Protein AF-A0A094KWQ6-F1 (afdb_monomer)

Mean predicted aligned error: 6.62 Å

pLDDT: mean 80.08, std 7.8, range [51.16, 89.75]

Solvent-accessible surface area (backbone atoms only — not comparable to full-atom values): 3582 Å² total; per-residue (Å²): 111,69,68,60,53,51,54,51,52,52,53,51,54,52,54,52,52,50,50,53,50,45,51,48,47,71,71,36,83,66,38,52,75,74,54,37,56,53,52,45,52,43,30,71,76,47,42,75,55,27,51,54,50,48,52,57,38,52,74,68,55,65,57,94

Radius of gyration: 13.61 Å; Cα contacts (8 Å, |Δi|>4): 35; chains: 1; bounding box: 33×19×38 Å

Secondary structure (DSSP, 8-state):
-HHHHHHHHHHHHHHHHHHHHHHHHHH-TTS-HHHHHHHHHHHHHHTHHHHHHHHHHHHTTTT-

Sequence (64 aa):
MEVMLLLGLVALVFIVLELIIILSVITNNRILGKNKIFWILLILFTQGIGVIIYFIVSDKNILK

Foldseek 3Di:
DVVVVVVVVVVVVLVVLLVVVLVVLVPDPLAPPVVSVVLNVQCVVVRVVSSVVCVVCVVVVVRD

Structure (mmCIF, N/CA/C/O backbone):
data_AF-A0A094KWQ6-F1
#
_entry.id   AF-A0A094KWQ6-F1
#
loop_
_atom_site.group_PDB
_atom_site.id
_atom_site.type_symbol
_atom_site.label_atom_id
_atom_site.label_alt_id
_atom_site.label_comp_id
_atom_site.label_asym_id
_atom_site.label_entity_id
_atom_site.label_seq_id
_atom_site.pdbx_PDB_ins_code
_atom_site.Cartn_x
_atom_site.Cartn_y
_atom_site.Cartn_z
_atom_site.occupancy
_atom_site.B_iso_or_equiv
_atom_site.auth_seq_id
_atom_site.auth_comp_id
_atom_site.auth_asym_id
_atom_site.auth_atom_id
_atom_site.pdbx_PDB_model_num
ATOM 1 N N . MET A 1 1 ? 18.055 1.004 -24.087 1.00 65.19 1 MET A N 1
ATOM 2 C CA . MET A 1 1 ? 16.864 1.876 -24.192 1.00 65.19 1 MET A CA 1
ATOM 3 C C . MET A 1 1 ? 15.595 1.131 -23.784 1.00 65.19 1 MET A C 1
ATOM 5 O O . MET A 1 1 ? 14.899 1.603 -22.899 1.00 65.19 1 MET A O 1
ATOM 9 N N . GLU A 1 2 ? 15.346 -0.065 -24.323 1.00 76.12 2 GLU A N 1
ATOM 10 C CA . GLU A 1 2 ? 14.158 -0.883 -24.004 1.00 76.12 2 GLU A CA 1
ATOM 11 C C . GLU A 1 2 ? 14.033 -1.269 -22.520 1.00 76.12 2 GLU A C 1
ATOM 13 O O . GLU A 1 2 ? 12.968 -1.117 -21.934 1.00 76.12 2 GLU A O 1
ATOM 18 N N . VAL A 1 3 ? 15.134 -1.665 -21.870 1.00 81.75 3 VAL A N 1
ATOM 19 C CA . VAL A 1 3 ? 15.146 -2.009 -20.431 1.00 81.75 3 VAL A CA 1
ATOM 20 C C . VAL A 1 3 ? 14.741 -0.821 -19.548 1.00 81.75 3 VAL A C 1
ATOM 22 O O . VAL A 1 3 ? 14.062 -0.990 -18.542 1.00 81.75 3 VAL A O 1
ATOM 25 N N . MET A 1 4 ? 15.115 0.397 -19.945 1.00 81.94 4 MET A N 1
ATOM 26 C CA . MET A 1 4 ? 14.818 1.617 -19.190 1.00 81.94 4 MET A CA 1
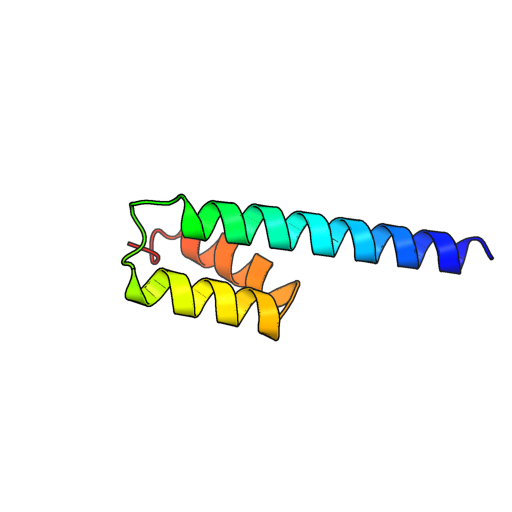ATOM 27 C C . MET A 1 4 ? 13.326 1.976 -19.274 1.00 81.94 4 MET A C 1
ATOM 29 O O . MET A 1 4 ? 12.733 2.378 -18.277 1.00 81.94 4 MET A O 1
ATOM 33 N N . LEU A 1 5 ? 12.707 1.749 -20.439 1.00 82.69 5 LEU A N 1
ATOM 34 C CA . LEU A 1 5 ? 11.257 1.860 -20.633 1.00 82.69 5 LEU A CA 1
ATOM 35 C C . LEU A 1 5 ? 10.491 0.813 -19.818 1.00 82.69 5 LEU A C 1
ATOM 37 O O . LEU A 1 5 ? 9.501 1.148 -19.174 1.00 82.69 5 LEU A O 1
ATOM 41 N N . LEU A 1 6 ? 10.972 -0.432 -19.802 1.00 84.81 6 LEU A N 1
ATOM 42 C CA . LEU A 1 6 ? 10.368 -1.532 -19.044 1.00 84.81 6 LEU A CA 1
ATOM 43 C C . LEU A 1 6 ? 10.380 -1.260 -17.535 1.00 84.81 6 LEU A C 1
ATOM 45 O O . LEU A 1 6 ? 9.347 -1.381 -16.881 1.00 84.81 6 LEU A O 1
ATOM 49 N N . LEU A 1 7 ? 11.518 -0.820 -16.993 1.00 85.31 7 LEU A N 1
ATOM 50 C CA . LEU A 1 7 ? 11.636 -0.447 -15.580 1.00 85.31 7 LEU A CA 1
ATOM 51 C C . LEU A 1 7 ? 10.732 0.742 -15.219 1.00 85.31 7 LEU A C 1
ATOM 53 O O . LEU A 1 7 ? 10.096 0.725 -14.166 1.00 85.31 7 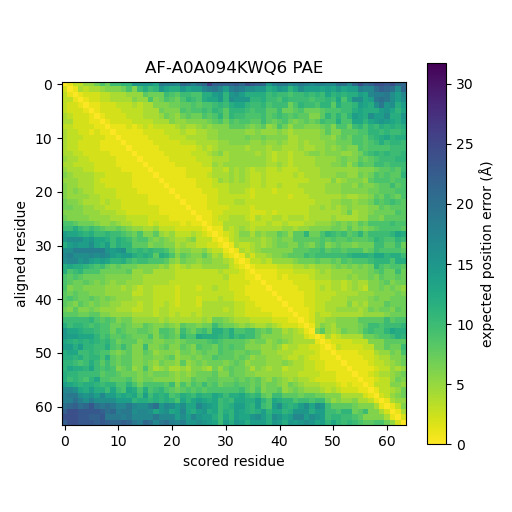LEU A O 1
ATOM 57 N N . GLY A 1 8 ? 10.623 1.739 -16.103 1.00 85.88 8 GLY A N 1
ATOM 58 C CA . GLY A 1 8 ? 9.707 2.867 -15.915 1.00 85.88 8 GLY A CA 1
ATOM 59 C C . GLY A 1 8 ? 8.237 2.441 -15.879 1.00 85.88 8 GLY A C 1
ATOM 60 O O . GLY A 1 8 ? 7.477 2.911 -15.034 1.00 85.88 8 GLY A O 1
ATOM 61 N N . LEU A 1 9 ? 7.844 1.505 -16.745 1.00 89.00 9 LEU A N 1
ATOM 62 C CA . LEU A 1 9 ? 6.483 0.967 -16.785 1.00 89.00 9 LEU A CA 1
ATOM 63 C C . LEU A 1 9 ? 6.149 0.171 -15.520 1.00 89.00 9 LEU A C 1
ATOM 65 O O . LEU A 1 9 ? 5.070 0.338 -14.957 1.00 89.00 9 LEU A O 1
ATOM 69 N N . VAL A 1 10 ? 7.090 -0.647 -15.041 1.00 86.62 10 VAL A N 1
ATOM 70 C CA . VAL A 1 10 ? 6.933 -1.403 -13.790 1.00 86.62 10 VAL A CA 1
ATOM 71 C C . VAL A 1 10 ? 6.752 -0.454 -12.606 1.00 86.62 10 VAL A C 1
ATOM 73 O O . VAL A 1 10 ? 5.812 -0.624 -11.831 1.00 86.62 10 VAL A O 1
ATOM 76 N N . ALA A 1 11 ? 7.589 0.580 -12.491 1.00 84.25 11 ALA A N 1
ATOM 77 C CA . ALA A 1 11 ? 7.462 1.576 -11.428 1.00 84.25 11 ALA A CA 1
ATOM 78 C C . ALA A 1 11 ? 6.103 2.297 -11.472 1.00 84.25 11 ALA A C 1
ATOM 80 O O . ALA A 1 11 ? 5.469 2.497 -10.437 1.00 84.25 11 ALA A O 1
ATOM 81 N N . LEU A 1 12 ? 5.617 2.626 -12.670 1.00 87.88 12 LEU A N 1
ATOM 82 C CA . LEU A 1 12 ? 4.323 3.278 -12.854 1.00 87.88 12 LEU A CA 1
ATOM 83 C C . LEU A 1 12 ? 3.158 2.377 -12.418 1.00 87.88 12 LEU A C 1
ATOM 85 O O . LEU A 1 12 ? 2.253 2.842 -11.728 1.00 87.88 12 LEU A O 1
ATOM 89 N N . VAL A 1 13 ? 3.204 1.083 -12.746 1.00 88.56 13 VAL A N 1
ATOM 90 C CA . VAL A 1 13 ? 2.204 0.102 -12.289 1.00 88.56 13 VAL A CA 1
ATOM 91 C C . VAL A 1 13 ? 2.185 -0.003 -10.761 1.00 88.56 13 VAL A C 1
ATOM 93 O O . VAL A 1 13 ? 1.105 -0.026 -10.169 1.00 88.56 13 VAL A O 1
ATOM 96 N N . PHE A 1 14 ? 3.353 -0.012 -10.113 1.00 84.94 14 PHE A N 1
ATOM 97 C CA . PHE A 1 14 ? 3.444 -0.035 -8.649 1.00 84.94 14 PHE A CA 1
ATOM 98 C C . PHE A 1 14 ? 2.817 1.205 -8.004 1.00 84.94 14 PHE A C 1
ATOM 100 O O . PHE A 1 14 ? 2.021 1.068 -7.077 1.00 84.94 14 PHE A O 1
ATOM 107 N N . ILE A 1 15 ? 3.094 2.397 -8.537 1.00 86.44 15 ILE A N 1
ATOM 108 C CA . ILE A 1 15 ? 2.509 3.652 -8.039 1.00 86.44 15 ILE A CA 1
ATOM 109 C C . ILE A 1 15 ? 0.980 3.638 -8.179 1.00 86.44 15 ILE A C 1
ATOM 111 O O . ILE A 1 15 ? 0.260 4.035 -7.262 1.00 86.44 15 ILE A O 1
ATOM 115 N N . VAL A 1 16 ? 0.460 3.154 -9.311 1.00 89.75 16 VAL A N 1
ATOM 116 C CA . VAL A 1 16 ? -0.991 3.045 -9.525 1.00 89.75 16 VAL A CA 1
ATOM 117 C C . VAL A 1 16 ? -1.623 2.076 -8.521 1.00 89.75 16 VAL A C 1
ATOM 119 O O . VAL A 1 16 ? -2.666 2.390 -7.944 1.00 89.75 16 VAL A O 1
ATOM 122 N N . LEU A 1 17 ? -0.990 0.928 -8.268 1.00 86.44 17 LEU A N 1
ATOM 123 C CA . LEU A 1 17 ? -1.463 -0.040 -7.274 1.00 86.44 17 LEU A CA 1
ATOM 124 C C . LEU A 1 17 ? -1.479 0.545 -5.857 1.00 86.44 17 LEU A C 1
ATOM 126 O O . LEU A 1 17 ? -2.467 0.371 -5.141 1.00 86.44 17 LEU A O 1
ATOM 130 N N . GLU A 1 18 ? -0.435 1.272 -5.462 1.00 85.12 18 GLU A N 1
ATOM 131 C CA . GLU A 1 18 ? -0.391 1.956 -4.165 1.00 85.12 18 GLU A CA 1
ATOM 132 C C . GLU A 1 18 ? -1.543 2.946 -4.004 1.00 85.12 18 GLU A C 1
ATOM 134 O O . GLU A 1 18 ? -2.239 2.920 -2.986 1.00 85.12 18 GLU A O 1
ATOM 139 N N . LEU A 1 19 ? -1.805 3.769 -5.022 1.00 87.94 19 LEU A N 1
ATOM 140 C CA . LEU A 1 19 ? -2.908 4.731 -4.998 1.00 87.94 19 LEU A CA 1
ATOM 141 C C . LEU A 1 19 ? -4.269 4.042 -4.851 1.00 87.94 19 LEU A C 1
ATOM 143 O O . LEU A 1 19 ? -5.093 4.484 -4.047 1.00 87.94 19 LEU A O 1
ATOM 147 N N . ILE A 1 20 ? -4.501 2.940 -5.569 1.00 88.69 20 ILE A N 1
ATOM 148 C CA . ILE A 1 20 ? -5.743 2.155 -5.458 1.00 88.69 20 ILE A CA 1
ATOM 149 C C . ILE A 1 20 ? -5.928 1.635 -4.028 1.00 88.69 20 ILE A C 1
ATOM 151 O O . ILE A 1 20 ? -7.029 1.697 -3.474 1.00 88.69 20 ILE A O 1
ATOM 155 N N . ILE A 1 21 ? -4.857 1.154 -3.400 1.00 84.50 21 ILE A N 1
ATOM 156 C CA . ILE A 1 21 ? -4.917 0.603 -2.044 1.00 84.50 21 ILE A CA 1
ATOM 157 C C . ILE A 1 21 ? -5.124 1.710 -1.012 1.00 84.50 21 ILE A C 1
ATOM 159 O O . ILE A 1 21 ? -5.938 1.547 -0.102 1.00 84.50 21 ILE A O 1
ATOM 163 N N . ILE A 1 22 ? -4.464 2.856 -1.168 1.00 86.94 22 ILE A N 1
ATOM 164 C CA . ILE A 1 22 ? -4.690 4.033 -0.321 1.00 86.94 22 ILE A CA 1
ATOM 165 C C . ILE A 1 22 ? -6.158 4.470 -0.404 1.00 86.94 22 ILE A C 1
ATOM 167 O O . ILE A 1 22 ? -6.798 4.681 0.629 1.00 86.94 22 ILE A O 1
ATOM 171 N N . LEU A 1 23 ? -6.732 4.532 -1.609 1.00 87.19 23 LEU A N 1
ATOM 172 C CA . LEU A 1 23 ? -8.154 4.829 -1.794 1.00 87.19 23 LEU A CA 1
ATOM 173 C C . LEU A 1 23 ? -9.047 3.774 -1.130 1.00 87.19 23 LEU A C 1
ATOM 175 O O . LEU A 1 23 ? -10.024 4.132 -0.469 1.00 87.19 23 LEU A O 1
ATOM 179 N N . SER A 1 24 ? -8.695 2.491 -1.236 1.00 85.44 24 SER A N 1
ATOM 180 C CA . SER A 1 24 ? -9.395 1.401 -0.546 1.00 85.44 24 SER A CA 1
ATOM 181 C C . SER A 1 24 ? -9.372 1.592 0.975 1.00 85.44 24 SER A C 1
ATOM 183 O O . SER A 1 24 ? -10.410 1.508 1.625 1.00 85.44 24 SER A O 1
ATOM 185 N N . VAL A 1 25 ? -8.226 1.947 1.565 1.00 85.31 25 VAL A N 1
ATOM 186 C CA . VAL A 1 25 ? -8.105 2.224 3.009 1.00 85.31 25 VAL A CA 1
ATOM 187 C C . VAL A 1 25 ? -8.979 3.409 3.431 1.00 85.31 25 VAL A C 1
ATOM 189 O O . VAL A 1 25 ? -9.681 3.335 4.444 1.00 85.31 25 VAL A O 1
ATOM 192 N N . ILE A 1 26 ? -8.955 4.500 2.663 1.00 85.94 26 ILE A N 1
ATOM 193 C CA . ILE A 1 26 ? -9.708 5.722 2.974 1.00 85.94 26 ILE A CA 1
ATOM 194 C C . ILE A 1 26 ? -11.216 5.464 2.897 1.00 85.94 26 ILE A C 1
ATOM 196 O O . ILE A 1 26 ? -11.954 5.850 3.810 1.00 85.94 26 ILE A O 1
ATOM 200 N N . THR A 1 27 ? -11.668 4.788 1.841 1.00 86.56 27 THR A N 1
ATOM 201 C CA . THR A 1 27 ? -13.093 4.524 1.572 1.00 86.56 27 THR A CA 1
ATOM 202 C C . THR A 1 27 ? -13.666 3.366 2.392 1.00 86.56 27 THR A C 1
ATOM 204 O O . THR A 1 27 ? -14.884 3.249 2.533 1.00 86.56 27 THR A O 1
ATOM 207 N N . ASN A 1 28 ? -12.820 2.531 3.000 1.00 81.12 28 ASN A N 1
ATOM 208 C CA . ASN A 1 28 ? -13.273 1.422 3.827 1.00 81.12 28 ASN A CA 1
ATOM 209 C C . ASN A 1 28 ? -13.747 1.906 5.209 1.00 81.12 28 ASN A C 1
ATOM 211 O O . ASN A 1 28 ? -12.960 2.254 6.090 1.00 81.12 28 ASN A O 1
ATOM 215 N N . ASN A 1 29 ? -15.064 1.892 5.422 1.00 79.81 29 ASN A N 1
ATOM 216 C CA . ASN A 1 29 ? -15.700 2.272 6.690 1.00 79.81 29 ASN A CA 1
ATOM 217 C C . ASN A 1 29 ? -15.515 1.243 7.817 1.00 79.81 29 ASN A C 1
ATOM 219 O O . ASN A 1 29 ? -15.871 1.529 8.956 1.00 79.81 29 ASN A O 1
ATOM 223 N N . ARG A 1 30 ? -14.961 0.060 7.522 1.00 77.12 30 ARG A N 1
ATOM 224 C CA . ARG A 1 30 ? -14.643 -0.961 8.533 1.00 77.12 30 ARG A CA 1
ATOM 225 C C . ARG A 1 30 ? -13.325 -0.687 9.253 1.00 77.12 30 ARG A C 1
ATOM 227 O O . ARG A 1 30 ? -13.105 -1.250 10.312 1.00 77.12 30 ARG A O 1
ATOM 234 N N . ILE A 1 31 ? -12.462 0.155 8.684 1.00 77.25 31 ILE A N 1
ATOM 235 C CA . ILE A 1 31 ? -11.183 0.526 9.291 1.00 77.25 31 ILE A CA 1
ATOM 236 C C . ILE A 1 31 ? -11.420 1.743 10.186 1.00 77.25 31 ILE A C 1
ATOM 238 O O . ILE A 1 31 ? -11.865 2.792 9.713 1.00 77.25 31 ILE A O 1
ATOM 242 N N . LEU A 1 32 ? -11.103 1.631 11.476 1.00 75.88 32 LEU A N 1
ATOM 243 C CA . LEU A 1 32 ? -11.168 2.754 12.416 1.00 75.88 32 LEU A CA 1
ATOM 244 C C . LEU A 1 32 ? -10.305 3.931 11.928 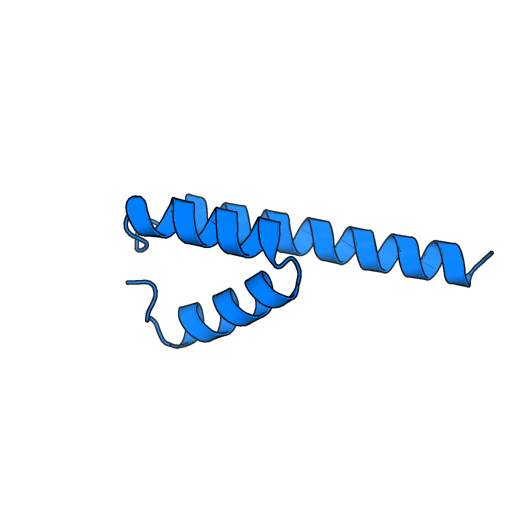1.00 75.88 32 LEU A C 1
ATOM 246 O O . LEU A 1 32 ? -9.197 3.736 11.430 1.00 75.88 32 LEU A O 1
ATOM 250 N N . GLY A 1 33 ? -10.776 5.170 12.113 1.00 74.44 33 GLY A N 1
ATOM 251 C CA . GLY A 1 33 ? -10.108 6.373 11.585 1.00 74.44 33 GLY A CA 1
ATOM 252 C C . GLY A 1 33 ? -8.635 6.521 11.996 1.00 74.44 33 GLY A C 1
ATOM 253 O O . GLY A 1 33 ? -7.808 6.911 11.176 1.00 74.44 33 GLY A O 1
ATOM 254 N N . LYS A 1 34 ? -8.277 6.118 13.227 1.00 74.94 34 LYS A N 1
ATOM 255 C CA . LYS A 1 34 ? -6.876 6.064 13.692 1.00 74.94 34 LYS A CA 1
ATOM 256 C C . LYS A 1 34 ? -6.026 5.059 12.904 1.00 74.94 34 LYS A C 1
ATOM 258 O O . LYS A 1 34 ? -4.882 5.357 12.575 1.00 74.94 34 LYS A O 1
ATOM 263 N N . ASN A 1 35 ? -6.594 3.905 12.560 1.00 79.38 35 ASN A N 1
ATOM 264 C CA . ASN A 1 35 ? -5.897 2.864 11.810 1.00 79.38 35 ASN A CA 1
ATOM 265 C C . ASN A 1 35 ? -5.737 3.262 10.336 1.00 79.38 35 ASN A C 1
ATOM 267 O O . ASN A 1 35 ? -4.719 2.934 9.738 1.00 79.38 35 ASN A O 1
ATOM 271 N N . LYS A 1 36 ? -6.672 4.034 9.758 1.00 83.12 36 LYS A N 1
ATOM 272 C CA . LYS A 1 36 ? -6.559 4.524 8.370 1.00 83.12 36 LYS A CA 1
ATOM 273 C C . LYS A 1 36 ? -5.271 5.313 8.139 1.00 83.12 36 LYS A C 1
ATOM 275 O O . LYS A 1 36 ? -4.550 5.034 7.189 1.00 83.12 36 LYS A O 1
ATOM 280 N N . ILE A 1 37 ? -4.965 6.259 9.028 1.00 84.12 37 ILE A N 1
ATOM 281 C CA . ILE A 1 37 ? -3.763 7.101 8.917 1.00 84.12 37 ILE A CA 1
ATOM 282 C C . ILE A 1 37 ? -2.494 6.246 9.023 1.00 84.12 37 ILE A C 1
ATOM 284 O O . ILE A 1 37 ? -1.579 6.418 8.221 1.00 84.12 37 ILE A O 1
ATOM 288 N N . PHE A 1 38 ? -2.466 5.287 9.955 1.00 86.00 38 PHE A N 1
ATOM 289 C CA . PHE A 1 38 ? -1.353 4.345 10.096 1.00 86.00 38 PHE A CA 1
ATOM 290 C C . PHE A 1 38 ? -1.125 3.526 8.819 1.00 86.00 38 PHE A C 1
ATOM 292 O O . PHE A 1 38 ? 0.004 3.437 8.349 1.00 86.00 38 PHE A O 1
ATOM 299 N N . TRP A 1 39 ? -2.189 2.981 8.223 1.00 83.50 39 TRP A N 1
ATOM 300 C CA . TRP A 1 39 ? -2.093 2.189 6.995 1.00 83.50 39 TRP A CA 1
ATOM 301 C C . TRP A 1 39 ? -1.611 3.008 5.800 1.00 83.50 39 TRP A C 1
ATOM 303 O O . TRP A 1 39 ? -0.751 2.542 5.060 1.00 83.50 39 TRP A O 1
ATOM 313 N N . ILE A 1 40 ? -2.102 4.237 5.639 1.00 85.00 40 ILE A N 1
ATOM 314 C CA . ILE A 1 40 ? -1.661 5.134 4.561 1.00 85.00 40 ILE A CA 1
ATOM 315 C C . ILE A 1 40 ? -0.172 5.471 4.716 1.00 85.00 40 ILE A C 1
ATOM 317 O O . ILE A 1 40 ? 0.579 5.368 3.751 1.00 85.00 40 ILE A O 1
ATOM 321 N N . LEU A 1 41 ? 0.272 5.816 5.930 1.00 85.50 41 LEU A N 1
ATOM 322 C CA . LEU A 1 41 ? 1.687 6.069 6.222 1.00 85.50 41 LEU A CA 1
ATOM 323 C C . LEU A 1 41 ? 2.545 4.831 5.957 1.00 85.50 41 LEU A C 1
ATOM 325 O O . LEU A 1 41 ? 3.584 4.935 5.313 1.00 85.50 41 LEU A O 1
ATOM 329 N N . LEU A 1 42 ? 2.102 3.660 6.410 1.00 84.94 42 LEU A N 1
ATOM 330 C CA . LEU A 1 42 ? 2.824 2.410 6.210 1.00 84.94 42 LEU A CA 1
ATOM 331 C C . LEU A 1 42 ? 2.993 2.099 4.717 1.00 84.94 42 LEU A C 1
ATOM 333 O O . LEU A 1 42 ? 4.107 1.803 4.292 1.00 84.94 42 LEU A O 1
ATOM 337 N N . ILE A 1 43 ? 1.933 2.236 3.914 1.00 84.69 43 ILE A N 1
ATOM 338 C CA . ILE A 1 43 ? 1.986 2.024 2.459 1.00 84.69 43 ILE A CA 1
ATOM 339 C C . ILE A 1 43 ? 2.935 3.029 1.791 1.00 84.69 43 ILE A C 1
ATOM 341 O O . ILE A 1 43 ? 3.779 2.618 1.005 1.00 84.69 43 ILE A O 1
ATOM 345 N N . LEU A 1 44 ? 2.879 4.314 2.156 1.00 83.31 44 LEU A N 1
ATOM 346 C CA . LEU A 1 44 ? 3.759 5.340 1.578 1.00 83.31 44 LEU A CA 1
ATOM 347 C C . LEU A 1 44 ? 5.243 5.146 1.937 1.00 83.31 44 LEU A C 1
ATOM 349 O O . LEU A 1 44 ? 6.110 5.388 1.101 1.00 83.31 44 LEU A O 1
ATOM 353 N N . PHE A 1 45 ? 5.551 4.714 3.164 1.00 82.56 45 PHE A N 1
ATOM 354 C CA . PHE A 1 45 ? 6.935 4.540 3.627 1.00 82.56 45 PHE A CA 1
ATOM 355 C C . PHE A 1 45 ? 7.568 3.215 3.201 1.00 82.56 45 PHE A C 1
ATOM 357 O O . PHE A 1 45 ? 8.785 3.141 3.052 1.00 82.56 45 PHE A O 1
ATOM 364 N N . THR A 1 46 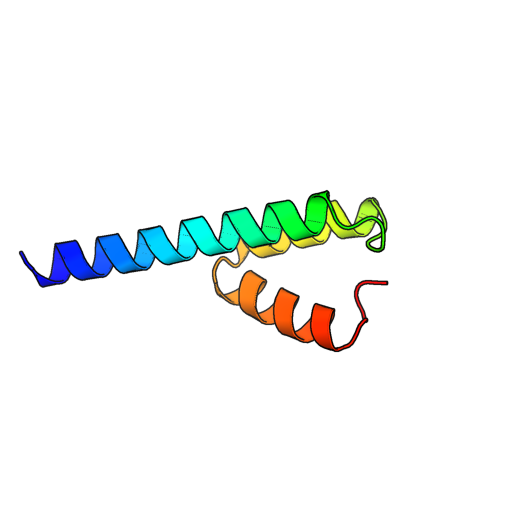? 6.767 2.162 3.039 1.00 80.56 46 THR A N 1
ATOM 365 C CA . THR A 1 46 ? 7.271 0.814 2.717 1.00 80.56 46 THR A CA 1
ATOM 366 C C . THR A 1 46 ? 6.994 0.397 1.273 1.00 80.56 46 THR A C 1
ATOM 368 O O . THR A 1 46 ? 7.406 -0.689 0.856 1.00 80.56 46 THR A O 1
ATOM 371 N N . GLN A 1 47 ? 6.340 1.269 0.503 1.00 78.06 47 GLN A N 1
ATOM 372 C CA . GLN A 1 47 ? 5.974 1.070 -0.893 1.00 78.06 47 GLN A CA 1
ATOM 373 C C . GLN A 1 47 ? 5.317 -0.305 -1.124 1.00 78.06 47 GLN A C 1
ATOM 375 O O . GLN A 1 47 ? 4.408 -0.712 -0.390 1.00 78.06 47 GLN A O 1
ATOM 380 N N . GLY A 1 48 ? 5.830 -1.082 -2.084 1.00 69.69 48 GLY A N 1
ATOM 381 C CA . GLY A 1 48 ? 5.336 -2.415 -2.430 1.00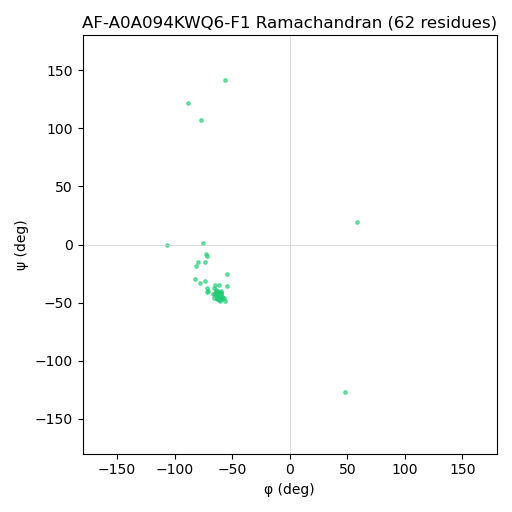 69.69 48 GLY A CA 1
ATOM 382 C C . GLY A 1 48 ? 5.265 -3.407 -1.260 1.00 69.69 48 GLY A C 1
ATOM 383 O O . GLY A 1 48 ? 4.422 -4.302 -1.281 1.00 69.69 48 GLY A O 1
ATOM 384 N N . ILE A 1 49 ? 6.071 -3.248 -0.202 1.00 79.31 49 ILE A N 1
ATOM 385 C CA . ILE A 1 49 ? 5.982 -4.103 0.995 1.00 79.31 49 ILE A CA 1
ATOM 386 C C . ILE A 1 49 ? 4.704 -3.788 1.783 1.00 79.31 49 ILE A C 1
ATOM 388 O O . ILE A 1 49 ? 4.013 -4.702 2.239 1.00 79.31 49 ILE A O 1
ATOM 392 N N . GLY A 1 50 ? 4.343 -2.511 1.897 1.00 75.06 50 GLY A N 1
ATOM 393 C CA . GLY A 1 50 ? 3.132 -2.069 2.589 1.00 75.06 50 GLY A CA 1
ATOM 394 C C . GLY A 1 50 ? 1.863 -2.552 1.899 1.00 75.06 50 GLY A C 1
ATOM 395 O O . GLY A 1 50 ? 0.907 -2.943 2.568 1.00 75.06 50 GLY A O 1
ATOM 396 N N . VAL A 1 51 ? 1.895 -2.624 0.568 1.00 71.62 51 VAL A N 1
ATOM 397 C CA . VAL A 1 51 ? 0.843 -3.232 -0.258 1.00 71.62 51 VAL A CA 1
ATOM 398 C C . VAL A 1 51 ? 0.655 -4.716 0.074 1.00 71.62 51 VAL A C 1
ATOM 400 O O . VAL A 1 51 ? -0.470 -5.153 0.324 1.00 71.62 51 VAL A O 1
ATOM 403 N N . ILE A 1 52 ? 1.743 -5.490 0.136 1.00 79.00 52 ILE A N 1
ATOM 404 C CA . ILE A 1 52 ? 1.693 -6.928 0.453 1.00 79.00 52 ILE A CA 1
ATOM 405 C C . ILE A 1 52 ? 1.160 -7.153 1.873 1.00 79.00 52 ILE A C 1
ATOM 407 O O . ILE A 1 52 ? 0.272 -7.983 2.079 1.00 79.00 52 ILE A O 1
ATOM 411 N N . ILE A 1 53 ? 1.660 -6.391 2.851 1.00 80.12 53 ILE A N 1
ATOM 412 C CA . ILE A 1 53 ? 1.200 -6.479 4.242 1.00 80.12 53 ILE A CA 1
ATOM 413 C C . ILE A 1 53 ? -0.288 -6.132 4.327 1.00 80.12 53 ILE A C 1
ATOM 415 O O . ILE A 1 53 ? -1.043 -6.862 4.969 1.00 80.12 53 ILE A O 1
ATOM 419 N N . TYR A 1 54 ? -0.731 -5.068 3.653 1.00 76.81 54 TYR A N 1
ATOM 420 C CA . TYR A 1 54 ? -2.142 -4.693 3.620 1.00 76.81 54 TYR A CA 1
ATOM 421 C C . TYR A 1 54 ? -3.019 -5.829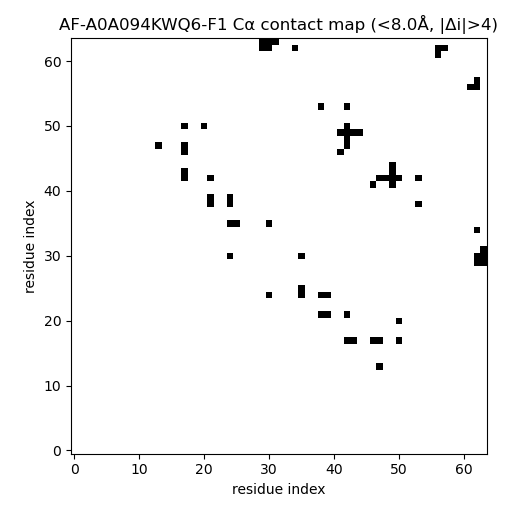 3.088 1.00 76.81 54 TYR A C 1
ATOM 423 O O . TYR A 1 54 ? -4.023 -6.156 3.717 1.00 76.81 54 TYR A O 1
ATOM 431 N N . PHE A 1 55 ? -2.631 -6.476 1.987 1.00 77.06 55 PHE A N 1
ATOM 432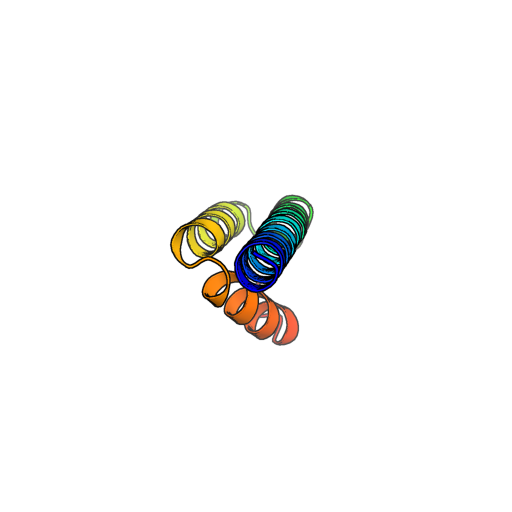 C CA . PHE A 1 55 ? -3.382 -7.609 1.440 1.00 77.06 55 PHE A CA 1
ATOM 433 C C . PHE A 1 55 ? -3.470 -8.786 2.420 1.00 77.06 55 PHE A C 1
ATOM 435 O O . PHE A 1 55 ? -4.565 -9.297 2.650 1.00 77.06 55 PHE A O 1
ATOM 442 N N . ILE A 1 56 ? -2.358 -9.170 3.054 1.00 80.12 56 ILE A N 1
ATOM 443 C CA . ILE A 1 56 ? -2.324 -10.277 4.028 1.00 80.12 56 ILE A CA 1
ATOM 444 C C . ILE A 1 56 ? -3.202 -9.974 5.251 1.00 80.12 56 ILE A C 1
ATOM 446 O O . ILE A 1 56 ? -3.910 -10.844 5.758 1.00 80.12 56 ILE A O 1
ATOM 450 N N . VAL A 1 57 ? -3.144 -8.744 5.759 1.00 77.38 57 VAL A N 1
ATOM 451 C CA . VAL A 1 57 ? -3.869 -8.338 6.973 1.00 77.38 57 VAL A CA 1
ATOM 452 C C . VAL A 1 57 ? -5.355 -8.092 6.675 1.00 77.38 57 VAL A C 1
ATOM 454 O O . VAL A 1 57 ? -6.205 -8.397 7.517 1.00 77.38 57 VAL A O 1
ATOM 457 N N . SER A 1 58 ? -5.674 -7.606 5.472 1.00 72.00 58 SER A N 1
ATOM 458 C CA . SER A 1 58 ? -7.043 -7.469 4.960 1.00 72.00 58 SER A CA 1
ATOM 459 C C . SER A 1 58 ? -7.732 -8.825 4.815 1.00 72.00 58 SER A C 1
ATOM 461 O O . SER A 1 58 ? -8.841 -8.994 5.323 1.00 72.00 58 SER A O 1
ATOM 463 N N . ASP A 1 59 ? -7.051 -9.811 4.223 1.00 70.06 59 ASP A N 1
ATOM 464 C CA . ASP A 1 59 ? -7.557 -11.183 4.067 1.00 70.06 59 ASP A CA 1
ATOM 465 C C . ASP A 1 59 ? -7.875 -11.833 5.423 1.00 70.06 59 ASP A C 1
ATOM 467 O O . ASP A 1 59 ? -8.945 -12.403 5.636 1.00 70.06 59 ASP A O 1
ATOM 471 N N . LYS A 1 60 ? -6.998 -11.622 6.410 1.00 67.31 60 LYS A N 1
ATOM 472 C CA . LYS A 1 60 ? -7.193 -12.118 7.779 1.00 67.31 60 LYS A CA 1
ATOM 473 C C . LYS A 1 60 ? -8.216 -11.327 8.602 1.00 67.31 60 LYS A C 1
ATOM 475 O O . LYS A 1 60 ? -8.433 -11.660 9.766 1.00 67.31 60 LYS A O 1
ATOM 480 N N . ASN A 1 61 ? -8.853 -10.296 8.037 1.00 65.25 61 ASN A N 1
ATOM 481 C CA . ASN A 1 61 ? -9.846 -9.447 8.712 1.00 65.25 61 ASN A CA 1
ATOM 482 C C . ASN A 1 61 ? -9.317 -8.739 9.979 1.00 65.25 61 ASN A C 1
ATOM 484 O O . ASN A 1 61 ? -10.107 -8.289 10.805 1.00 65.25 61 ASN A O 1
ATOM 488 N N . ILE A 1 62 ? -7.993 -8.628 10.126 1.00 61.94 62 ILE A N 1
ATOM 489 C CA . ILE A 1 62 ? -7.318 -8.017 11.288 1.00 61.94 62 ILE A CA 1
ATOM 490 C C . ILE A 1 62 ? -7.465 -6.482 11.256 1.00 61.94 62 ILE A C 1
ATOM 492 O O . ILE A 1 62 ? -7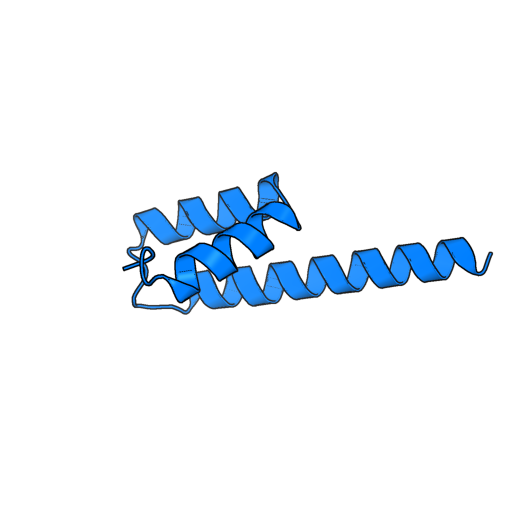.235 -5.799 12.246 1.00 61.94 62 ILE A O 1
ATOM 496 N N . LEU A 1 63 ? -7.865 -5.924 10.109 1.00 58.97 63 LEU A N 1
ATOM 497 C CA . LEU A 1 63 ? -8.088 -4.488 9.915 1.00 58.97 63 LEU A CA 1
ATOM 498 C C . LEU A 1 63 ? -9.348 -3.936 10.611 1.00 58.97 63 LEU A C 1
ATOM 500 O O . LEU A 1 63 ? -9.528 -2.714 10.600 1.00 58.97 63 LEU A O 1
ATOM 504 N N . LYS A 1 64 ? -10.217 -4.811 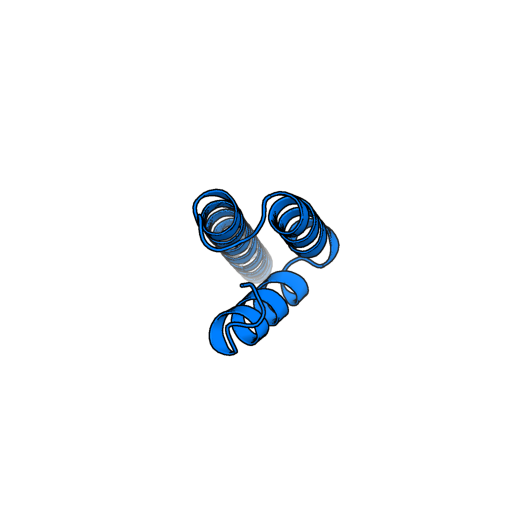11.136 1.00 51.16 64 LYS A N 1
ATOM 505 C CA . LYS A 1 64 ? -11.446 -4.451 11.861 1.00 51.16 64 LYS A CA 1
ATOM 506 C C . LYS A 1 64 ? -11.163 -4.045 13.302 1.00 51.16 64 LYS A C 1
ATOM 508 O O . LYS A 1 64 ? -10.385 -4.759 13.967 1.00 51.16 64 LYS A O 1
#